Protein AF-M1D1T2-F1 (afdb_monomer)

Radius of gyration: 54.1 Å; Cα contacts (8 Å, |Δi|>4): 14; chains: 1; bounding box: 98×27×140 Å

Organism: Solanum tuberosum (NCBI:txid4113)

Secondary structure (DSSP, 8-state):
--HHHHHHHHHHHHHT-SSHHHHHHHHHHHHHHHHHHHHHHHHHHHHHHHHHHHHHHHHHHHHHHHHHHHHHHHHHHHHHHHHHHHHHHHHHHHHHHHHHHHHHHHHHHHHHHHHHHHHHHHHHHH----S-PPP---

Mean predicted aligned error: 11.64 Å

pLDDT: mean 91.77, std 13.13, range [46.44, 98.69]

Foldseek 3Di:
DDPVVLVVLLVVQQVPAPDPVSNVVSNVVSVVVVVVVVVVVVVVVVVVVVVVVVVVVVVVVVVVVVVVVVVVVVVVVVVVVVVVVVVVVVVVVVVVVVVVVVVVVVVVVVVVVVVVVVVVVVVVVVPPDPDDDDDDDD

Sequence (138 aa):
MERTEWVELFVREMTSASNIDDAKSRASLALEAFEKSICARATEAAARNFQQEHIMLKQQVEDLLQENNILKRAFAVQHERQKEFEDRGNEVNQLKQMVAQYQEQLRTLEVNNYALTMHLKQAQQGNSIPGRFHPDVF

Solvent-accessible surface area (backbone atoms only — not comparable to full-atom values): 7739 Å² total; per-residue (Å²): 132,56,73,66,58,51,50,52,52,50,53,51,53,51,73,68,35,89,45,72,68,52,26,49,53,48,48,52,53,53,49,52,54,48,49,53,52,50,52,51,51,52,51,52,51,51,51,51,51,51,53,52,52,52,51,52,53,50,51,53,52,52,52,52,51,52,52,50,50,53,50,53,52,53,49,51,56,50,52,52,53,49,50,54,51,53,53,51,51,52,51,53,52,52,51,52,52,51,52,54,52,51,53,52,53,50,55,51,50,53,52,52,52,50,52,50,53,52,51,53,52,51,56,61,67,70,56,79,71,91,74,79,90,76,85,88,81,136

Structure (mmCIF, N/CA/C/O backbone):
data_AF-M1D1T2-F1
#
_entry.id   AF-M1D1T2-F1
#
loop_
_atom_site.group_PDB
_atom_site.id
_atom_site.type_symbol
_atom_site.label_ato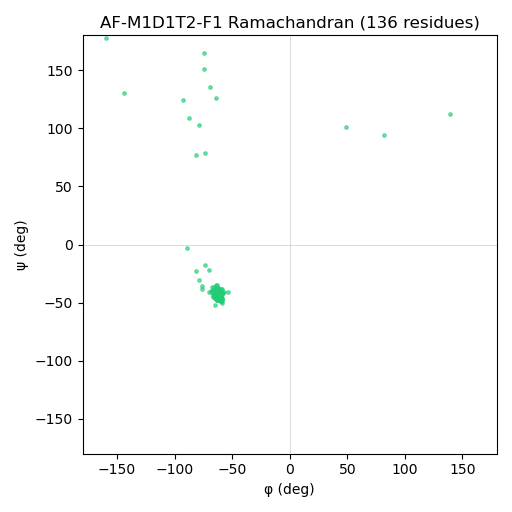m_id
_atom_site.label_alt_id
_atom_site.label_comp_id
_atom_site.label_asym_id
_atom_site.label_entity_id
_atom_site.label_seq_id
_atom_site.pdbx_PDB_ins_code
_atom_site.Cartn_x
_atom_site.Cartn_y
_atom_site.Cartn_z
_atom_site.occupancy
_atom_site.B_iso_or_equiv
_atom_site.auth_seq_id
_atom_site.auth_comp_id
_atom_site.auth_asym_id
_atom_site.auth_atom_id
_atom_site.pdbx_PDB_model_num
ATOM 1 N N . MET A 1 1 ? 20.323 10.607 -40.468 1.00 75.50 1 MET A N 1
ATOM 2 C CA . MET A 1 1 ? 20.224 10.186 -41.869 1.00 75.50 1 MET A CA 1
ATOM 3 C C . MET A 1 1 ? 19.471 8.883 -41.963 1.00 75.50 1 MET A C 1
ATOM 5 O O . MET A 1 1 ? 19.753 7.949 -41.204 1.00 75.50 1 MET A O 1
ATOM 9 N N . GLU A 1 2 ? 18.511 8.850 -42.869 1.00 84.81 2 GLU A N 1
ATOM 10 C CA . GLU A 1 2 ? 17.755 7.650 -43.204 1.00 84.81 2 GLU A CA 1
ATOM 11 C C . GLU A 1 2 ? 18.595 6.686 -44.047 1.00 84.81 2 GLU A C 1
ATOM 13 O O . GLU A 1 2 ? 19.649 7.038 -44.582 1.00 84.81 2 GLU A O 1
ATOM 18 N N . ARG A 1 3 ? 18.145 5.431 -44.149 1.00 87.50 3 ARG A N 1
ATOM 19 C CA . ARG A 1 3 ? 18.845 4.397 -44.933 1.00 87.50 3 ARG A CA 1
ATOM 20 C C . ARG A 1 3 ? 19.100 4.852 -46.375 1.00 87.50 3 ARG A C 1
ATOM 22 O O . ARG A 1 3 ? 20.170 4.586 -46.908 1.00 87.50 3 ARG A O 1
ATOM 29 N N . THR A 1 4 ? 18.128 5.517 -46.989 1.00 90.88 4 THR A N 1
ATOM 30 C CA . THR A 1 4 ? 18.194 6.004 -48.374 1.00 90.88 4 THR A CA 1
ATOM 31 C C . THR A 1 4 ? 19.280 7.061 -48.565 1.00 90.88 4 THR A C 1
ATOM 33 O O . THR A 1 4 ? 20.074 6.948 -49.491 1.00 90.88 4 THR A O 1
ATOM 36 N N . GLU A 1 5 ? 19.401 8.009 -47.637 1.00 91.56 5 GLU A N 1
ATOM 37 C CA . GLU A 1 5 ? 20.419 9.068 -47.681 1.00 91.56 5 GLU A CA 1
ATOM 38 C C . GLU A 1 5 ? 21.843 8.505 -47.556 1.00 91.56 5 GLU A C 1
ATOM 40 O O . GLU A 1 5 ? 22.758 8.951 -48.247 1.00 91.56 5 GLU A O 1
ATOM 45 N N . TRP A 1 6 ? 22.034 7.480 -46.716 1.00 93.62 6 TRP A N 1
ATOM 46 C CA . TRP A 1 6 ? 23.318 6.779 -46.611 1.00 93.62 6 TRP A CA 1
ATOM 47 C C . TRP A 1 6 ? 23.676 6.020 -47.890 1.00 93.62 6 TRP A C 1
ATOM 49 O O . TRP A 1 6 ? 24.838 6.026 -48.289 1.00 93.62 6 TRP A O 1
ATOM 59 N N . VAL A 1 7 ? 22.694 5.391 -48.543 1.00 93.06 7 VAL A N 1
ATOM 60 C CA . VAL A 1 7 ? 22.898 4.696 -49.825 1.00 93.06 7 VAL A CA 1
ATOM 61 C C . VAL A 1 7 ? 23.291 5.691 -50.919 1.00 93.06 7 VAL A C 1
ATOM 63 O O . VAL A 1 7 ? 24.257 5.446 -51.638 1.00 93.06 7 VAL A O 1
ATOM 66 N N . GLU A 1 8 ? 22.605 6.830 -51.015 1.00 94.19 8 GLU A N 1
ATOM 67 C CA . GLU A 1 8 ? 22.923 7.884 -51.986 1.00 94.19 8 GLU A CA 1
ATOM 68 C C . GLU A 1 8 ? 24.312 8.491 -51.753 1.00 94.19 8 GLU A C 1
ATOM 70 O O . GLU A 1 8 ? 25.086 8.645 -52.700 1.00 94.19 8 GLU A O 1
ATOM 75 N N . LEU A 1 9 ? 24.662 8.783 -50.495 1.00 92.56 9 LEU A N 1
ATOM 76 C CA . LEU A 1 9 ? 25.992 9.266 -50.124 1.00 92.56 9 LEU A CA 1
ATOM 77 C C . LEU A 1 9 ? 27.073 8.249 -50.505 1.00 92.56 9 LEU A C 1
ATOM 79 O O . LEU A 1 9 ? 28.082 8.623 -51.099 1.00 92.56 9 LEU A O 1
ATOM 83 N N . PHE A 1 10 ? 26.851 6.970 -50.201 1.00 93.06 10 PHE A N 1
ATOM 84 C CA . PHE A 1 10 ? 27.814 5.911 -50.482 1.00 93.06 10 PHE A CA 1
ATOM 85 C C . PHE A 1 10 ? 28.036 5.730 -51.987 1.00 93.06 10 PHE A C 1
ATOM 87 O O . PHE A 1 10 ? 29.176 5.708 -52.444 1.00 93.06 10 PHE A O 1
ATOM 94 N N . VAL A 1 11 ? 26.958 5.667 -52.777 1.00 94.25 11 VAL A N 1
ATOM 95 C CA . VAL A 1 11 ? 27.045 5.578 -54.244 1.00 94.25 11 VAL A CA 1
ATOM 96 C C . VAL A 1 11 ? 27.784 6.790 -54.810 1.00 94.25 11 VAL A C 1
ATOM 98 O O . VAL A 1 11 ? 28.694 6.622 -55.621 1.00 94.25 11 VAL A O 1
ATOM 101 N N . ARG A 1 12 ? 27.467 8.001 -54.337 1.00 93.94 12 ARG A N 1
ATOM 102 C CA . ARG A 1 12 ? 28.139 9.233 -54.767 1.00 93.94 12 ARG A CA 1
ATOM 103 C C . ARG A 1 12 ? 29.642 9.202 -54.488 1.00 93.94 12 ARG A C 1
ATOM 105 O O . ARG A 1 12 ? 30.417 9.476 -55.399 1.00 93.94 12 ARG A O 1
ATOM 112 N N . GLU A 1 13 ? 30.052 8.838 -53.273 1.00 93.25 13 GLU A N 1
ATOM 113 C CA . GLU A 1 13 ? 31.471 8.746 -52.893 1.00 93.25 13 GLU A CA 1
ATOM 114 C C . GLU A 1 13 ? 32.235 7.685 -53.697 1.00 93.25 13 GLU A C 1
ATOM 116 O O . GLU A 1 13 ? 33.403 7.879 -54.018 1.00 93.25 13 GLU A O 1
ATOM 121 N N . MET A 1 14 ? 31.594 6.569 -54.053 1.00 92.25 14 MET A N 1
ATOM 122 C CA . MET A 1 14 ? 32.248 5.524 -54.849 1.00 92.25 14 MET A CA 1
ATOM 123 C C . MET A 1 14 ? 32.365 5.910 -56.325 1.00 92.25 14 MET A C 1
ATOM 125 O O . MET A 1 14 ? 33.385 5.640 -56.953 1.00 92.25 14 MET A O 1
ATOM 129 N N . THR A 1 15 ? 31.346 6.567 -56.887 1.00 92.38 15 THR A N 1
ATOM 130 C CA . THR A 1 15 ? 31.367 7.021 -58.292 1.00 92.38 15 THR A CA 1
ATOM 131 C C . THR A 1 15 ? 32.341 8.170 -58.555 1.00 92.38 15 THR A C 1
ATOM 133 O O . THR A 1 15 ? 32.759 8.353 -59.694 1.00 92.38 15 THR A O 1
ATOM 136 N N . SER A 1 16 ? 32.718 8.932 -57.524 1.00 93.06 16 SER A N 1
ATOM 137 C CA . SER A 1 16 ? 33.688 10.029 -57.621 1.00 93.06 16 SER A CA 1
ATOM 138 C C . SER A 1 16 ? 35.139 9.594 -57.388 1.00 93.06 16 SER A C 1
ATOM 140 O O . SER A 1 16 ? 36.049 10.418 -57.506 1.00 93.06 16 SER A O 1
ATOM 142 N N . ALA A 1 17 ? 35.371 8.318 -57.063 1.00 95.94 17 ALA A N 1
ATOM 143 C CA . ALA A 1 17 ? 36.700 7.805 -56.779 1.00 95.94 17 ALA A CA 1
ATOM 144 C C . ALA A 1 17 ? 37.575 7.755 -58.041 1.00 95.94 17 ALA A C 1
ATOM 146 O O . ALA A 1 17 ? 37.156 7.286 -59.099 1.00 95.94 17 ALA A O 1
ATOM 147 N N . SER A 1 18 ? 38.825 8.203 -57.919 1.00 93.19 18 SER A N 1
ATOM 148 C CA . SER A 1 18 ? 39.761 8.273 -59.055 1.00 93.19 18 SER A CA 1
ATOM 149 C C . SER A 1 18 ? 40.440 6.934 -59.365 1.00 93.19 18 SER A C 1
ATOM 151 O O . SER A 1 18 ? 40.937 6.720 -60.469 1.00 93.19 18 SER A O 1
ATOM 153 N N . ASN A 1 19 ? 40.499 6.033 -58.382 1.00 94.81 19 ASN A N 1
ATOM 154 C CA . ASN A 1 19 ? 41.015 4.673 -58.507 1.00 94.81 19 ASN A CA 1
ATOM 155 C C . ASN A 1 19 ? 40.473 3.791 -57.366 1.00 94.81 19 ASN A C 1
ATOM 157 O O . ASN A 1 19 ? 39.754 4.251 -56.480 1.00 94.81 19 ASN A O 1
ATOM 161 N N . ILE A 1 20 ? 40.831 2.508 -57.390 1.00 93.88 20 ILE A N 1
ATOM 162 C CA . ILE A 1 20 ? 40.353 1.513 -56.423 1.00 93.88 20 ILE A CA 1
ATOM 163 C C . ILE A 1 20 ? 40.814 1.821 -54.989 1.00 93.88 20 ILE A C 1
ATOM 165 O O . ILE A 1 20 ? 40.069 1.553 -54.047 1.00 93.88 20 ILE A O 1
ATOM 169 N N . ASP A 1 21 ? 42.008 2.377 -54.795 1.00 95.38 21 ASP A N 1
ATOM 170 C CA . ASP A 1 21 ? 42.525 2.663 -53.453 1.00 95.38 21 ASP A CA 1
ATOM 171 C C . ASP A 1 21 ? 41.864 3.909 -52.839 1.00 95.38 21 ASP A C 1
ATOM 173 O O . ASP A 1 21 ? 41.522 3.900 -51.655 1.00 95.38 21 ASP A O 1
ATOM 177 N N . ASP A 1 22 ? 41.565 4.924 -53.655 1.00 94.56 22 ASP A N 1
ATOM 178 C CA . ASP A 1 22 ? 40.720 6.069 -53.282 1.00 94.56 22 ASP A CA 1
ATOM 179 C C . ASP A 1 22 ? 39.296 5.607 -52.920 1.00 94.56 22 ASP A C 1
ATOM 181 O O . ASP A 1 22 ? 38.774 5.960 -51.862 1.00 94.56 22 ASP A O 1
ATOM 185 N N . ALA A 1 23 ? 38.700 4.712 -53.720 1.00 94.88 23 ALA A N 1
ATOM 186 C CA . ALA A 1 23 ? 37.390 4.127 -53.420 1.00 94.88 23 ALA A CA 1
ATOM 187 C C . ALA A 1 23 ? 37.388 3.370 -52.079 1.00 94.88 23 ALA A C 1
ATOM 189 O O . ALA A 1 23 ? 36.473 3.539 -51.276 1.00 94.88 23 ALA A O 1
ATOM 190 N N . LYS A 1 24 ? 38.430 2.580 -51.784 1.00 94.31 24 LYS A N 1
ATOM 191 C CA . LYS A 1 24 ? 38.570 1.888 -50.488 1.00 94.31 24 LYS A CA 1
ATOM 192 C C . LYS A 1 24 ? 38.691 2.867 -49.321 1.00 94.31 24 LYS A C 1
ATOM 194 O O . LYS A 1 24 ? 38.051 2.653 -48.293 1.00 94.31 24 LYS A O 1
ATOM 199 N N . SER A 1 25 ? 39.484 3.932 -49.469 1.00 95.69 25 SER A N 1
ATOM 200 C CA . SER A 1 25 ? 39.639 4.959 -48.432 1.00 95.69 25 SER A CA 1
ATOM 201 C C . SER A 1 25 ? 38.308 5.660 -48.140 1.00 95.69 25 SER A C 1
ATOM 203 O O . SER A 1 25 ? 37.878 5.728 -46.987 1.00 95.69 25 SER A O 1
ATOM 205 N N . ARG A 1 26 ? 37.594 6.079 -49.191 1.00 94.69 26 ARG A N 1
ATOM 206 C CA . ARG A 1 26 ? 36.260 6.688 -49.087 1.00 94.69 26 ARG A CA 1
ATOM 207 C C . ARG A 1 26 ? 35.232 5.741 -48.476 1.00 94.69 26 ARG A C 1
ATOM 209 O O . ARG A 1 26 ? 34.453 6.160 -47.624 1.00 94.69 26 ARG A O 1
ATOM 216 N N . ALA A 1 27 ? 35.249 4.464 -48.860 1.00 94.75 27 ALA A N 1
ATOM 217 C CA . ALA A 1 27 ? 34.339 3.457 -48.323 1.00 94.75 27 ALA A CA 1
ATOM 218 C C . ALA A 1 27 ? 34.584 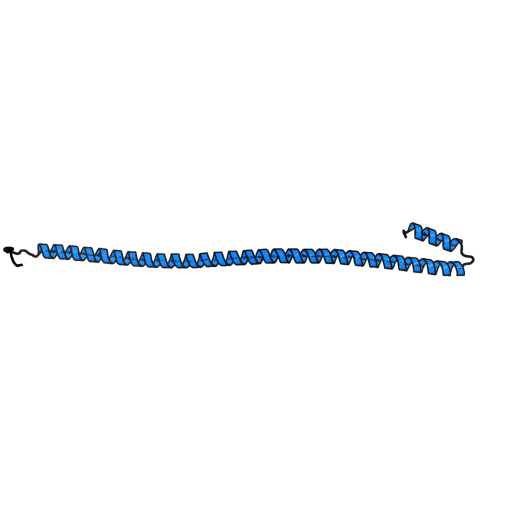3.244 -46.828 1.00 94.75 27 ALA A C 1
ATOM 220 O O . ALA A 1 27 ? 33.630 3.198 -46.056 1.00 94.75 27 ALA A O 1
ATOM 221 N N . SER A 1 28 ? 35.853 3.178 -46.411 1.00 95.25 28 SER A N 1
ATOM 222 C CA . SER A 1 28 ? 36.226 3.069 -44.999 1.00 95.25 28 SER A CA 1
ATOM 223 C C . SER A 1 28 ? 35.690 4.247 -44.184 1.00 95.25 28 SER A C 1
ATOM 225 O O . SER A 1 28 ? 35.075 4.034 -43.144 1.00 95.25 28 SER A O 1
ATOM 227 N N . LEU A 1 29 ? 35.863 5.481 -44.671 1.00 94.62 29 LEU A N 1
ATOM 228 C CA . LEU A 1 29 ? 35.370 6.685 -43.991 1.00 94.62 29 LEU A CA 1
ATOM 229 C C . LEU A 1 29 ? 33.837 6.733 -43.927 1.00 94.62 29 LEU A C 1
ATOM 231 O O . LEU A 1 29 ? 33.267 7.061 -42.885 1.00 94.62 29 LEU A O 1
ATOM 235 N N . ALA A 1 30 ? 33.159 6.387 -45.024 1.00 94.19 30 ALA A N 1
ATOM 236 C CA . ALA A 1 30 ? 31.700 6.360 -45.075 1.00 94.19 30 ALA A CA 1
ATOM 237 C C . ALA A 1 30 ? 31.115 5.298 -44.128 1.00 94.19 30 ALA A C 1
ATOM 239 O O . ALA A 1 30 ? 30.136 5.571 -43.433 1.00 94.19 30 ALA A O 1
ATOM 240 N N . LEU A 1 31 ? 31.731 4.113 -44.057 1.00 94.81 31 LEU A N 1
ATOM 241 C CA . LEU A 1 31 ? 31.323 3.045 -43.143 1.00 94.81 31 LEU A CA 1
ATOM 242 C C . LEU A 1 31 ? 31.592 3.403 -41.678 1.00 94.81 31 LEU A C 1
ATOM 244 O O . LEU A 1 31 ? 30.726 3.164 -40.843 1.00 94.81 31 LEU A O 1
ATOM 248 N N . GLU A 1 32 ? 32.724 4.035 -41.365 1.00 96.12 32 GLU A N 1
ATOM 249 C CA . GLU A 1 32 ? 33.015 4.513 -40.007 1.00 96.12 32 GLU A CA 1
ATOM 250 C C . GLU A 1 32 ? 31.990 5.569 -39.555 1.00 96.12 32 GLU A C 1
ATOM 252 O O . GLU A 1 32 ? 31.475 5.525 -38.435 1.00 96.12 32 GLU A O 1
ATOM 257 N N . ALA A 1 33 ? 31.645 6.515 -40.434 1.00 93.69 33 ALA A N 1
ATOM 258 C CA . ALA A 1 33 ? 30.624 7.519 -40.148 1.00 93.69 33 ALA A CA 1
ATOM 259 C C . ALA A 1 33 ? 29.230 6.888 -39.964 1.00 93.69 33 ALA A C 1
ATOM 261 O O . ALA A 1 33 ? 28.471 7.293 -39.076 1.00 93.69 33 ALA A O 1
ATOM 262 N N . PHE A 1 34 ? 28.905 5.871 -40.765 1.00 94.38 34 PHE A N 1
ATOM 263 C CA . PHE A 1 34 ? 27.663 5.112 -40.647 1.00 94.38 34 PHE A CA 1
ATOM 264 C C . PHE A 1 34 ? 27.589 4.328 -39.331 1.00 94.38 34 PHE A C 1
ATOM 266 O O . PHE A 1 34 ? 26.575 4.404 -38.634 1.00 94.38 34 PHE A O 1
ATOM 273 N N . GLU A 1 35 ? 28.665 3.637 -38.949 1.00 95.81 35 GLU A N 1
ATOM 274 C CA . GLU A 1 35 ? 28.771 2.913 -37.680 1.00 95.81 35 GLU A CA 1
ATOM 275 C C . GLU A 1 35 ? 28.583 3.862 -36.493 1.00 95.81 35 GLU A C 1
ATOM 277 O O . GLU A 1 35 ? 27.726 3.622 -35.641 1.00 95.81 35 GLU A O 1
ATOM 282 N N . LYS A 1 36 ? 29.287 5.003 -36.479 1.00 95.69 36 LYS A N 1
ATOM 283 C CA . LYS A 1 36 ? 29.110 6.038 -35.446 1.00 95.69 36 LYS A CA 1
ATOM 284 C C . LYS A 1 36 ? 27.665 6.529 -35.374 1.00 95.69 36 LYS A C 1
ATOM 286 O O . LYS A 1 36 ? 27.129 6.690 -34.279 1.00 95.69 36 LYS A O 1
ATOM 291 N N . SER A 1 37 ? 27.008 6.724 -36.520 1.00 95.12 37 SER A N 1
ATOM 292 C CA . SER A 1 37 ? 25.596 7.122 -36.575 1.00 95.12 37 SER A CA 1
ATOM 293 C C . SER A 1 37 ? 24.656 6.045 -36.020 1.00 95.12 37 SER A C 1
ATOM 295 O O . SER A 1 37 ? 23.695 6.372 -35.319 1.00 95.12 37 SER A O 1
ATOM 297 N N . ILE A 1 38 ? 24.914 4.762 -36.291 1.00 94.75 38 ILE A N 1
ATOM 298 C CA . ILE A 1 38 ? 24.150 3.652 -35.705 1.00 94.75 38 ILE A CA 1
ATOM 299 C C . ILE A 1 38 ? 24.350 3.609 -34.191 1.00 94.75 38 ILE A C 1
ATOM 301 O O . ILE A 1 38 ? 23.359 3.610 -33.460 1.00 94.75 38 ILE A O 1
ATOM 305 N N . CYS A 1 39 ? 25.598 3.612 -33.726 1.00 96.06 39 CYS A N 1
ATOM 306 C CA . CYS A 1 39 ? 25.936 3.537 -32.307 1.00 96.06 39 CYS A CA 1
ATOM 307 C C . CYS A 1 39 ? 25.341 4.707 -31.518 1.00 96.06 39 CYS A C 1
ATOM 309 O O . CYS A 1 39 ? 24.754 4.489 -30.458 1.00 96.06 39 CYS A O 1
ATOM 311 N N . ALA A 1 40 ? 25.409 5.931 -32.051 1.00 95.44 40 ALA A N 1
ATOM 312 C CA . ALA A 1 40 ? 24.782 7.101 -31.440 1.00 95.44 40 ALA A CA 1
ATOM 313 C C . ALA A 1 40 ? 23.264 6.918 -31.290 1.00 95.44 40 ALA A C 1
ATOM 315 O O . ALA A 1 40 ? 22.736 7.044 -30.187 1.00 95.44 40 ALA A O 1
ATOM 316 N N . ARG A 1 41 ? 22.562 6.520 -32.362 1.00 93.94 41 ARG A N 1
ATOM 317 C CA . ARG A 1 41 ? 21.106 6.290 -32.310 1.00 93.94 41 ARG A CA 1
ATOM 318 C C . ARG A 1 41 ? 20.719 5.170 -31.350 1.00 93.94 41 ARG A C 1
ATOM 320 O O . ARG A 1 41 ? 19.748 5.318 -30.615 1.00 93.94 41 ARG A O 1
ATOM 327 N N . ALA A 1 42 ? 21.457 4.062 -31.355 1.00 95.19 42 ALA A N 1
ATOM 328 C CA . ALA A 1 42 ? 21.214 2.946 -30.447 1.00 95.19 42 ALA A CA 1
ATOM 329 C C . ALA A 1 42 ? 21.399 3.372 -28.983 1.00 95.19 42 ALA A C 1
ATOM 331 O O . ALA A 1 42 ? 20.569 3.047 -28.136 1.00 95.19 42 ALA A O 1
ATOM 332 N N . THR A 1 43 ? 22.439 4.161 -28.703 1.00 96.31 43 THR A N 1
ATOM 333 C CA . THR A 1 43 ? 22.728 4.686 -27.362 1.00 96.31 43 THR A CA 1
ATOM 334 C C . THR A 1 43 ? 21.650 5.664 -26.904 1.00 96.31 43 THR A C 1
ATOM 336 O O . THR A 1 43 ? 21.155 5.555 -25.786 1.00 96.31 43 THR A O 1
ATOM 339 N N . GLU A 1 44 ? 21.226 6.586 -27.770 1.00 96.38 44 GLU A N 1
ATOM 340 C CA . GLU A 1 44 ? 20.128 7.507 -27.471 1.00 96.38 44 GLU A CA 1
ATOM 341 C C . GLU A 1 44 ? 18.802 6.781 -27.236 1.00 96.38 44 GLU A C 1
ATOM 343 O O . GLU A 1 44 ? 18.062 7.143 -26.323 1.00 96.38 44 GLU A O 1
ATOM 348 N N . ALA A 1 45 ? 18.483 5.772 -28.051 1.00 96.06 45 ALA A N 1
ATOM 349 C CA . ALA A 1 45 ? 17.273 4.976 -27.885 1.00 96.06 45 ALA A CA 1
ATOM 350 C C . ALA A 1 45 ? 17.299 4.204 -26.558 1.00 96.06 45 ALA A C 1
ATOM 352 O O . ALA A 1 45 ? 16.321 4.236 -25.813 1.00 96.06 45 ALA A O 1
ATOM 353 N N . ALA A 1 46 ? 18.431 3.579 -26.221 1.00 96.44 46 ALA A N 1
ATOM 354 C CA . ALA A 1 46 ? 18.615 2.899 -24.942 1.00 96.44 46 ALA A CA 1
ATOM 355 C C . ALA A 1 46 ? 18.485 3.869 -23.757 1.00 96.44 46 ALA A C 1
ATOM 357 O O . ALA A 1 46 ? 17.775 3.573 -22.798 1.00 96.44 46 ALA A O 1
ATOM 358 N N . ALA A 1 47 ? 19.100 5.053 -23.843 1.00 96.94 47 ALA A N 1
ATOM 359 C CA . ALA A 1 47 ? 19.002 6.079 -22.810 1.00 96.94 47 ALA A CA 1
ATOM 360 C C . ALA A 1 47 ? 17.560 6.580 -22.630 1.00 96.94 47 ALA A C 1
ATOM 362 O O . ALA A 1 47 ? 17.101 6.716 -21.498 1.00 96.94 47 ALA A O 1
ATOM 363 N N . ARG A 1 48 ? 16.823 6.814 -23.724 1.00 97.31 48 ARG A N 1
ATOM 364 C CA . ARG A 1 48 ? 15.408 7.217 -23.673 1.00 97.31 48 ARG A CA 1
ATOM 365 C C . ARG A 1 48 ? 14.533 6.143 -23.033 1.00 97.31 48 ARG A C 1
ATOM 367 O O . ARG A 1 48 ? 13.765 6.467 -22.132 1.00 97.31 48 ARG A O 1
ATOM 374 N N . ASN A 1 49 ? 14.688 4.887 -23.449 1.00 97.19 49 ASN A N 1
ATOM 375 C CA . ASN A 1 49 ? 13.937 3.766 -22.881 1.00 97.19 49 ASN A CA 1
ATOM 376 C C . ASN A 1 49 ? 14.211 3.622 -21.380 1.00 97.19 49 ASN A C 1
ATOM 378 O O . ASN A 1 49 ? 13.273 3.533 -20.595 1.00 97.19 49 ASN A O 1
ATOM 382 N N . PHE A 1 50 ? 15.482 3.687 -20.977 1.00 97.19 50 PHE A N 1
ATOM 383 C CA . PHE A 1 50 ? 15.869 3.620 -19.570 1.00 97.19 50 PHE A CA 1
ATOM 384 C C . PHE A 1 50 ? 15.276 4.771 -18.747 1.00 97.19 50 PHE A C 1
ATOM 386 O O . PHE A 1 50 ? 14.757 4.553 -17.656 1.00 97.19 50 PHE A O 1
ATOM 393 N N . GLN A 1 51 ? 15.317 6.004 -19.265 1.00 97.88 51 GLN A N 1
ATOM 394 C CA . GLN A 1 51 ? 14.717 7.158 -18.588 1.00 97.88 51 GLN A CA 1
ATOM 395 C C . GLN A 1 51 ? 13.201 7.004 -18.437 1.00 97.88 51 GLN A C 1
ATOM 397 O O . GLN A 1 51 ? 12.664 7.289 -17.367 1.00 97.88 51 GLN A O 1
ATOM 402 N N . GLN A 1 52 ? 12.517 6.525 -19.476 1.00 97.94 52 GLN A N 1
ATOM 403 C CA . GLN A 1 52 ? 11.080 6.273 -19.429 1.00 97.94 52 GLN A CA 1
ATOM 404 C C . GLN A 1 52 ? 10.730 5.192 -18.399 1.00 97.94 52 GLN A C 1
ATOM 406 O O . GLN A 1 52 ? 9.854 5.414 -17.565 1.00 97.94 52 GLN A O 1
ATOM 411 N N . GLU A 1 53 ? 11.435 4.059 -18.409 1.00 97.38 53 GLU A N 1
ATOM 412 C CA . GLU A 1 53 ? 11.236 2.975 -17.442 1.00 97.38 53 GLU A CA 1
ATOM 413 C C . GLU A 1 53 ? 11.496 3.450 -16.007 1.00 97.38 53 GLU A C 1
ATOM 415 O O . GLU A 1 53 ? 10.697 3.200 -15.110 1.00 97.38 53 GLU A O 1
ATOM 420 N N . HIS A 1 54 ? 12.564 4.217 -15.792 1.00 97.75 54 HIS A N 1
ATOM 421 C CA . HIS A 1 54 ? 12.888 4.785 -14.489 1.00 97.75 54 HIS A CA 1
ATOM 422 C C . HIS A 1 54 ? 11.804 5.748 -13.973 1.00 97.75 54 HIS A C 1
ATOM 424 O O . HIS A 1 54 ? 11.479 5.714 -12.786 1.00 97.75 54 HIS A O 1
ATOM 430 N N . ILE A 1 55 ? 11.217 6.585 -14.838 1.00 98.19 55 ILE A N 1
ATOM 431 C CA . ILE A 1 55 ? 10.088 7.454 -14.465 1.00 98.19 55 ILE A CA 1
ATOM 432 C C . ILE A 1 55 ? 8.860 6.611 -14.103 1.00 98.19 55 ILE A C 1
ATOM 434 O O . ILE A 1 55 ? 8.235 6.861 -13.074 1.00 98.19 55 ILE A O 1
ATOM 438 N N . MET A 1 56 ? 8.539 5.592 -14.904 1.00 97.94 56 MET A N 1
ATOM 439 C CA . MET A 1 56 ? 7.404 4.704 -14.634 1.00 97.94 56 MET A CA 1
ATOM 440 C C . MET A 1 56 ? 7.568 3.949 -13.310 1.00 97.94 56 MET A C 1
ATOM 442 O O . MET A 1 56 ? 6.638 3.911 -12.508 1.00 97.94 56 MET A O 1
ATOM 446 N N . LEU A 1 57 ? 8.758 3.402 -13.046 1.00 98.38 57 LEU A N 1
ATOM 447 C CA . LEU A 1 57 ? 9.064 2.710 -11.794 1.00 98.38 57 LEU A CA 1
ATOM 448 C C . LEU A 1 57 ? 8.987 3.651 -10.590 1.00 98.38 57 LEU A C 1
ATOM 450 O O . LEU A 1 57 ? 8.456 3.267 -9.551 1.00 98.38 57 LEU A O 1
ATOM 454 N N . LYS A 1 58 ? 9.476 4.891 -10.720 1.00 98.38 58 LYS A N 1
ATOM 455 C CA . LYS A 1 58 ? 9.341 5.902 -9.662 1.00 98.38 58 LYS A CA 1
ATOM 456 C C . LYS A 1 58 ? 7.882 6.198 -9.340 1.00 98.38 58 LYS A C 1
ATOM 458 O O . LYS A 1 58 ? 7.524 6.159 -8.167 1.00 98.38 58 LYS A O 1
ATOM 463 N N . GLN A 1 59 ? 7.053 6.414 -10.361 1.00 98.31 59 GLN A N 1
ATOM 464 C CA . GLN A 1 59 ? 5.623 6.645 -10.161 1.00 98.31 59 GLN A CA 1
ATOM 465 C C . GLN A 1 59 ? 4.962 5.455 -9.457 1.00 98.31 59 GLN A C 1
ATOM 467 O O . GLN A 1 59 ? 4.252 5.636 -8.475 1.00 98.31 59 GLN A O 1
ATOM 472 N N . GLN A 1 60 ? 5.266 4.228 -9.888 1.00 98.31 60 GLN A N 1
ATOM 473 C CA . GLN A 1 60 ? 4.716 3.024 -9.268 1.00 98.31 60 GLN A CA 1
ATOM 474 C C . GLN A 1 60 ? 5.122 2.888 -7.791 1.00 98.31 60 GLN A C 1
ATOM 476 O O . GLN A 1 60 ? 4.318 2.464 -6.962 1.00 98.31 60 GLN A O 1
ATOM 481 N N . VAL A 1 61 ? 6.361 3.247 -7.439 1.00 98.38 61 VAL A N 1
ATOM 482 C CA . VAL A 1 61 ? 6.818 3.255 -6.040 1.00 98.38 61 VAL A CA 1
ATOM 483 C C . VAL A 1 61 ? 6.067 4.304 -5.219 1.00 98.38 61 VAL A C 1
ATOM 485 O O . VAL A 1 61 ? 5.668 4.013 -4.092 1.00 98.38 61 VAL A O 1
ATOM 488 N N . GLU A 1 62 ? 5.858 5.502 -5.760 1.00 98.44 62 GLU A N 1
ATOM 489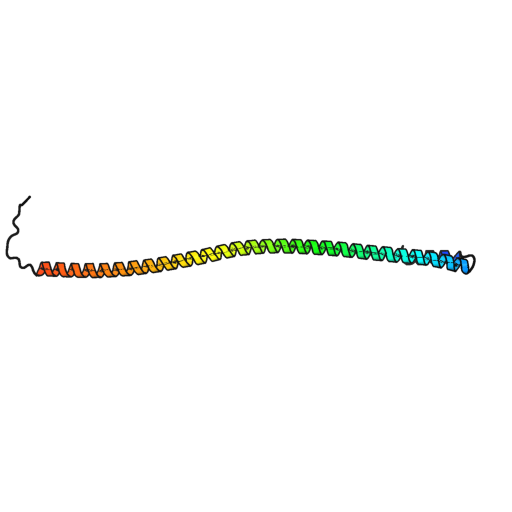 C CA . GLU A 1 62 ? 5.099 6.563 -5.087 1.00 98.44 62 GLU A CA 1
ATOM 490 C C . GLU A 1 62 ? 3.639 6.153 -4.847 1.00 98.44 62 GLU A C 1
ATOM 492 O O . GLU A 1 62 ? 3.144 6.292 -3.723 1.00 98.44 62 GLU A O 1
ATOM 497 N N . ASP A 1 63 ? 2.992 5.551 -5.845 1.00 98.38 63 ASP A N 1
ATOM 498 C CA . ASP A 1 63 ? 1.621 5.043 -5.739 1.00 98.38 63 ASP A CA 1
ATOM 499 C C . ASP A 1 63 ? 1.519 3.955 -4.654 1.00 98.38 63 ASP A C 1
ATOM 501 O O . ASP A 1 63 ? 0.667 4.025 -3.762 1.00 98.38 63 ASP A O 1
ATOM 505 N N . LEU A 1 64 ? 2.453 2.994 -4.644 1.00 98.62 64 LEU A N 1
ATOM 506 C CA . LEU A 1 64 ? 2.513 1.943 -3.621 1.00 98.62 64 LEU A CA 1
ATOM 507 C C . LEU A 1 64 ? 2.746 2.506 -2.212 1.00 98.62 64 LEU A C 1
ATOM 509 O O . LEU A 1 64 ? 2.184 2.001 -1.237 1.00 98.62 64 LEU A O 1
ATOM 513 N N . LEU A 1 65 ? 3.562 3.554 -2.070 1.00 98.50 65 LEU A N 1
ATOM 514 C CA . LEU A 1 65 ? 3.767 4.223 -0.783 1.00 98.50 65 LEU A CA 1
ATOM 515 C C . LEU A 1 65 ? 2.495 4.932 -0.309 1.00 98.50 65 LEU A C 1
ATOM 517 O O . LEU A 1 65 ? 2.175 4.888 0.885 1.00 98.50 65 LEU A O 1
ATOM 521 N N . GLN A 1 66 ? 1.752 5.563 -1.218 1.00 98.44 66 GLN A N 1
ATOM 522 C CA . GLN A 1 66 ? 0.470 6.181 -0.899 1.00 98.44 66 GLN A CA 1
ATOM 523 C C . GLN A 1 66 ? -0.549 5.131 -0.438 1.00 98.44 66 GLN A C 1
ATOM 525 O O . GLN A 1 66 ? -1.162 5.300 0.621 1.00 98.44 66 GLN A O 1
ATOM 530 N N . GLU A 1 67 ? -0.685 4.023 -1.167 1.00 98.31 67 GLU A N 1
ATOM 531 C CA . GLU A 1 67 ? -1.556 2.908 -0.783 1.00 98.31 67 GLU A CA 1
ATOM 532 C C . GLU A 1 67 ? -1.158 2.320 0.575 1.00 98.31 67 GLU A C 1
ATOM 534 O O . GLU A 1 67 ? -2.006 2.128 1.449 1.00 98.31 67 GLU A O 1
ATOM 539 N N . ASN A 1 68 ? 0.141 2.112 0.814 1.00 98.56 68 ASN A N 1
ATOM 540 C CA . ASN A 1 68 ? 0.638 1.603 2.090 1.00 98.56 68 ASN A CA 1
ATOM 541 C C . ASN A 1 68 ? 0.274 2.526 3.263 1.00 98.56 68 ASN A C 1
ATOM 543 O O . ASN A 1 68 ? -0.085 2.053 4.343 1.00 98.56 68 ASN A O 1
ATOM 547 N N . ASN A 1 69 ? 0.321 3.843 3.057 1.00 98.38 69 ASN A N 1
ATOM 548 C CA . ASN A 1 69 ? -0.086 4.816 4.067 1.00 98.38 69 ASN A CA 1
ATOM 549 C C . ASN A 1 69 ? -1.595 4.779 4.342 1.00 98.38 69 ASN A C 1
ATOM 551 O O . ASN A 1 69 ? -2.001 4.871 5.503 1.00 98.38 69 ASN A O 1
ATOM 555 N N . ILE A 1 70 ? -2.425 4.612 3.308 1.00 98.50 70 ILE A N 1
ATOM 556 C CA . ILE A 1 70 ? -3.876 4.433 3.469 1.00 98.50 70 ILE A CA 1
ATOM 557 C C . ILE A 1 70 ? -4.155 3.162 4.278 1.00 98.50 70 ILE A C 1
ATOM 559 O O . ILE A 1 70 ? -4.904 3.210 5.254 1.00 98.50 70 ILE A O 1
ATOM 563 N N . LEU A 1 71 ? -3.496 2.052 3.936 1.00 98.56 71 LEU A N 1
ATOM 564 C CA . LEU A 1 71 ? -3.640 0.780 4.644 1.00 98.56 71 LEU A CA 1
ATOM 565 C C . LEU A 1 71 ? -3.202 0.878 6.109 1.00 98.56 71 LEU A C 1
ATOM 567 O O . LEU A 1 71 ? -3.919 0.404 6.986 1.00 98.56 71 LEU A O 1
ATOM 571 N N . LYS A 1 72 ? -2.080 1.544 6.406 1.00 98.69 72 LYS A N 1
ATOM 572 C CA . LYS A 1 72 ? -1.628 1.780 7.790 1.00 98.69 72 LYS A CA 1
ATOM 573 C C . LYS A 1 72 ? -2.648 2.571 8.606 1.00 98.69 72 LYS A C 1
ATOM 575 O O . LYS A 1 72 ? -2.915 2.217 9.752 1.00 98.69 72 LYS A O 1
ATOM 580 N N . ARG A 1 73 ? -3.244 3.617 8.021 1.00 98.50 73 ARG A N 1
ATOM 581 C CA . ARG A 1 73 ? -4.303 4.400 8.679 1.00 98.50 73 ARG A CA 1
ATOM 582 C C . ARG A 1 73 ? -5.552 3.558 8.920 1.00 98.50 73 ARG A C 1
ATOM 584 O O . ARG A 1 73 ? -6.086 3.575 10.024 1.00 98.50 73 ARG A O 1
ATOM 591 N N . ALA A 1 74 ? -5.991 2.800 7.916 1.00 98.38 74 ALA A N 1
ATOM 592 C CA . ALA A 1 74 ? -7.142 1.912 8.042 1.00 98.38 74 ALA A CA 1
ATOM 593 C C . ALA A 1 74 ? -6.918 0.846 9.125 1.00 98.38 74 ALA A C 1
ATOM 595 O O . ALA A 1 74 ? -7.801 0.611 9.947 1.00 98.38 74 ALA A O 1
ATOM 596 N N . PHE A 1 75 ? -5.721 0.255 9.171 1.00 98.56 75 PHE A N 1
ATOM 597 C CA . PHE A 1 75 ? -5.339 -0.713 10.193 1.00 98.56 75 PHE A CA 1
ATOM 598 C C . PHE A 1 75 ? -5.371 -0.108 11.600 1.00 98.56 75 PHE A C 1
ATOM 600 O O . PHE A 1 75 ? -5.946 -0.714 12.497 1.00 98.56 75 PHE A O 1
ATOM 607 N N . ALA A 1 76 ? -4.818 1.094 11.793 1.00 98.44 76 ALA A N 1
ATOM 608 C CA . ALA A 1 76 ? -4.846 1.771 13.090 1.00 98.44 76 ALA A CA 1
ATOM 609 C C . ALA A 1 76 ? -6.285 2.018 13.578 1.00 98.44 76 ALA A C 1
ATOM 611 O O . ALA A 1 76 ? -6.621 1.652 14.702 1.00 98.44 76 ALA A O 1
ATOM 612 N N . VAL A 1 77 ? -7.158 2.539 12.707 1.00 98.44 77 VAL A N 1
ATOM 613 C CA . VAL A 1 77 ? -8.580 2.761 13.029 1.00 98.44 77 VAL A CA 1
ATOM 614 C C . VAL A 1 77 ? -9.286 1.445 13.358 1.00 98.44 77 VAL A C 1
ATOM 616 O O . VAL A 1 77 ? -10.082 1.378 14.294 1.00 98.44 77 VAL A O 1
ATOM 619 N N . GLN A 1 78 ? -9.010 0.385 12.599 1.00 98.31 78 GLN A N 1
ATOM 620 C CA . GLN A 1 78 ? -9.618 -0.919 12.843 1.00 98.31 78 GLN A CA 1
ATOM 621 C C . GLN A 1 78 ? -9.145 -1.529 14.166 1.00 98.31 78 GLN A C 1
ATOM 623 O O . GLN A 1 78 ? -9.950 -2.098 14.899 1.00 98.31 78 GLN A O 1
ATOM 628 N N . HIS A 1 79 ? -7.863 -1.377 14.487 1.00 98.50 79 HIS A N 1
ATOM 629 C CA . HIS A 1 79 ? -7.287 -1.839 15.741 1.00 98.50 79 HIS A CA 1
ATOM 630 C C . HIS A 1 79 ? -7.885 -1.097 16.947 1.00 98.50 79 HIS A C 1
ATOM 632 O O . HIS A 1 79 ? -8.253 -1.728 17.934 1.00 98.50 79 HIS A O 1
ATOM 638 N N . GLU A 1 80 ? -8.048 0.227 16.866 1.00 98.31 80 GLU A N 1
ATOM 639 C CA . GLU A 1 80 ? -8.725 1.010 17.911 1.00 98.31 80 GLU A CA 1
ATOM 640 C C . GLU A 1 80 ? -10.171 0.548 18.122 1.00 98.31 80 GLU A C 1
ATOM 642 O O . GLU A 1 80 ? -10.573 0.280 19.253 1.00 98.31 80 GLU A O 1
ATOM 647 N N . ARG A 1 81 ? -10.933 0.350 17.038 1.00 98.19 81 ARG A N 1
ATOM 648 C CA . ARG A 1 81 ? -12.311 -0.165 17.116 1.00 98.19 81 ARG A CA 1
ATOM 649 C C . ARG A 1 81 ? -12.389 -1.555 17.734 1.00 98.19 81 ARG A C 1
ATOM 651 O O . ARG A 1 81 ? -13.322 -1.837 18.482 1.00 98.19 81 ARG A O 1
ATOM 658 N N . GLN A 1 82 ? -11.440 -2.428 17.407 1.00 98.25 82 GLN A N 1
ATOM 659 C CA . GLN A 1 82 ? -11.376 -3.760 17.995 1.00 98.25 82 GLN A CA 1
ATOM 660 C C . GLN A 1 82 ? -11.127 -3.673 19.503 1.00 98.25 82 GLN A C 1
ATOM 662 O O . GLN A 1 82 ? -11.845 -4.309 20.271 1.00 98.25 82 GLN A O 1
ATOM 667 N N . LYS A 1 83 ? -10.179 -2.833 19.924 1.00 98.25 83 LYS A N 1
ATOM 668 C CA . LYS A 1 83 ? -9.900 -2.605 21.340 1.00 98.25 83 LYS A CA 1
ATOM 669 C C . LYS A 1 83 ? -11.125 -2.065 22.082 1.00 98.25 83 LYS A C 1
ATOM 671 O O . LYS A 1 83 ? -11.484 -2.596 23.125 1.00 98.25 83 LYS A O 1
ATOM 676 N N . GLU A 1 84 ? -11.818 -1.071 21.522 1.00 98.12 84 GLU A N 1
ATOM 677 C CA . GLU A 1 84 ? -13.063 -0.559 22.111 1.00 98.12 84 GLU A CA 1
ATOM 678 C C . GLU A 1 84 ? -14.136 -1.646 22.249 1.00 98.12 84 GLU A C 1
ATOM 680 O O . GLU A 1 84 ? -14.887 -1.664 23.224 1.00 98.12 84 GLU A O 1
ATOM 685 N N . PHE A 1 85 ? -14.239 -2.549 21.272 1.00 98.12 85 PHE A N 1
ATOM 686 C CA . PHE A 1 85 ? -15.191 -3.653 21.325 1.00 98.12 85 PHE A CA 1
ATOM 687 C C . PHE A 1 85 ? -14.837 -4.660 22.426 1.00 98.12 85 PHE A C 1
ATOM 689 O O . PHE A 1 85 ? -15.725 -5.108 23.154 1.00 98.12 85 PHE A O 1
ATOM 696 N N . GLU A 1 86 ? -13.554 -4.985 22.578 1.00 98.19 86 GLU A N 1
ATOM 697 C CA . GLU A 1 86 ? -13.049 -5.841 23.656 1.00 98.19 86 GLU A CA 1
ATOM 698 C C . GLU A 1 86 ? -13.302 -5.209 25.035 1.00 98.19 86 GLU A C 1
ATOM 700 O O . GLU A 1 86 ? -13.843 -5.871 25.925 1.00 98.19 86 GLU A O 1
ATOM 705 N N . ASP A 1 87 ? -13.021 -3.912 25.190 1.00 98.31 87 ASP A N 1
ATOM 706 C CA . ASP A 1 87 ? -13.258 -3.160 26.427 1.00 98.31 87 ASP A CA 1
ATOM 707 C C . ASP A 1 87 ? -14.752 -3.135 26.799 1.00 98.31 87 ASP A C 1
ATOM 709 O O . ASP A 1 87 ? -15.121 -3.462 27.931 1.00 98.31 87 ASP A O 1
ATOM 713 N N . ARG A 1 88 ? -15.640 -2.855 25.833 1.00 98.06 88 ARG A N 1
ATOM 714 C CA . ARG A 1 88 ? -17.101 -2.932 26.042 1.00 98.06 88 ARG A CA 1
ATOM 715 C C . ARG A 1 88 ? -17.557 -4.348 26.385 1.00 98.06 88 ARG A C 1
ATOM 717 O O . ARG A 1 88 ? -18.455 -4.525 27.205 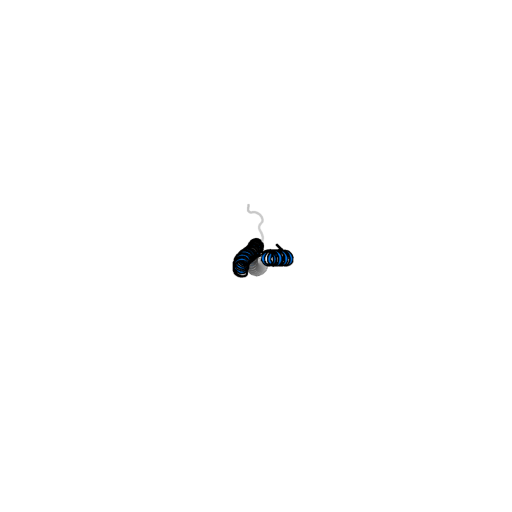1.00 98.06 88 ARG A O 1
ATOM 724 N N . GLY A 1 89 ? -16.953 -5.366 25.774 1.00 98.19 89 GLY A N 1
ATOM 725 C CA . GLY A 1 89 ? -17.221 -6.766 26.099 1.00 98.19 89 GLY A CA 1
ATOM 726 C C . GLY A 1 89 ? -16.907 -7.084 27.563 1.00 98.19 89 GLY A C 1
ATOM 727 O O . GLY A 1 89 ? -17.708 -7.727 28.248 1.00 98.19 89 GLY A O 1
ATOM 728 N N . ASN A 1 90 ? -15.780 -6.576 28.066 1.00 98.25 90 ASN A N 1
ATOM 729 C CA . ASN A 1 90 ? -15.391 -6.711 29.467 1.00 98.25 90 ASN A CA 1
ATOM 730 C C . ASN A 1 90 ? -16.372 -5.995 30.406 1.00 98.25 90 ASN A C 1
ATOM 732 O O . ASN A 1 90 ? -16.811 -6.593 31.389 1.00 98.25 90 ASN A O 1
ATOM 736 N N . GLU A 1 91 ? -16.776 -4.766 30.082 1.00 98.25 91 GLU A N 1
ATOM 737 C CA . GLU A 1 91 ? -17.757 -4.002 30.864 1.00 98.25 91 GLU A CA 1
ATOM 738 C C . GLU A 1 91 ? -19.114 -4.720 30.938 1.00 98.25 91 GLU A C 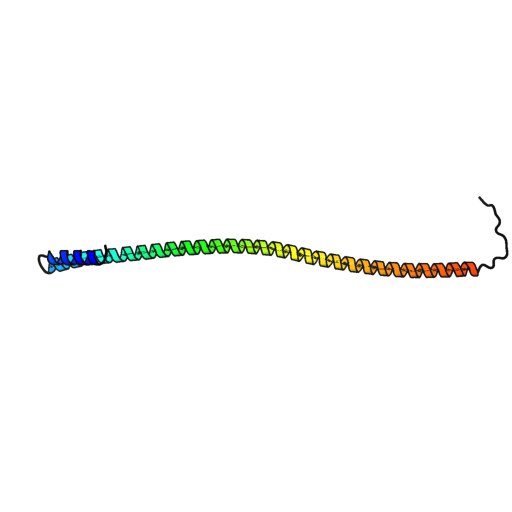1
ATOM 740 O O . GLU A 1 91 ? -19.678 -4.895 32.020 1.00 98.25 91 GLU A O 1
ATOM 745 N N . VAL A 1 92 ? -19.611 -5.238 29.811 1.00 98.50 92 VAL A N 1
ATOM 746 C CA . VAL A 1 92 ? -20.856 -6.023 29.772 1.00 98.50 92 VAL A CA 1
ATOM 747 C C . VAL A 1 92 ? -20.760 -7.259 30.668 1.00 98.50 92 VAL A C 1
ATOM 749 O O . VAL A 1 92 ? -21.719 -7.591 31.369 1.00 98.50 92 VAL A O 1
ATOM 752 N N . ASN A 1 93 ? -19.620 -7.951 30.671 1.00 98.31 93 ASN A N 1
ATOM 753 C CA . ASN A 1 93 ? -19.419 -9.112 31.536 1.00 98.31 93 ASN A CA 1
ATOM 754 C C . ASN A 1 93 ? -19.397 -8.728 33.023 1.00 98.31 93 ASN A C 1
ATOM 756 O O . ASN A 1 93 ? -20.003 -9.430 33.834 1.00 98.31 93 ASN A O 1
ATOM 760 N N . GLN A 1 94 ? -18.770 -7.605 33.381 1.00 98.38 94 GLN A N 1
ATOM 761 C CA . GLN A 1 94 ? -18.775 -7.087 34.753 1.00 98.38 94 GLN A CA 1
ATOM 762 C C . GLN A 1 94 ? -20.191 -6.709 35.208 1.00 98.38 94 GLN A C 1
ATOM 764 O O . GLN A 1 94 ? -20.623 -7.112 36.289 1.00 98.38 94 GLN A O 1
ATOM 769 N N . LEU A 1 95 ? -20.957 -6.016 34.361 1.00 98.44 95 LEU A N 1
ATOM 770 C CA . LEU A 1 95 ? -22.347 -5.659 34.654 1.00 98.44 95 LEU A CA 1
ATOM 771 C C . LEU A 1 95 ? -23.224 -6.900 34.847 1.00 98.44 95 LEU A C 1
ATOM 773 O O . LEU A 1 95 ? -24.009 -6.951 35.790 1.00 98.44 95 LEU A O 1
ATOM 777 N N . LYS A 1 96 ? -23.061 -7.939 34.016 1.00 98.38 96 LYS A N 1
ATOM 778 C CA . LYS A 1 96 ? -23.773 -9.217 34.196 1.00 98.38 96 LYS A CA 1
ATOM 779 C C . LYS A 1 96 ? -23.482 -9.856 35.554 1.00 98.38 96 LYS A C 1
ATOM 781 O O . LYS A 1 96 ? -24.409 -10.340 36.200 1.00 98.38 96 LYS A O 1
ATOM 786 N N . GLN A 1 97 ? -22.222 -9.849 35.996 1.00 98.44 97 GLN A N 1
ATOM 787 C CA . GLN A 1 97 ? -21.847 -10.377 37.311 1.00 98.44 97 GLN A CA 1
ATOM 788 C C . GLN A 1 97 ? -22.489 -9.569 38.444 1.00 98.44 97 GLN A C 1
ATOM 790 O O . GLN A 1 97 ? -23.052 -10.154 39.367 1.00 98.44 97 GLN A O 1
ATOM 795 N N . MET A 1 98 ? -22.472 -8.239 38.349 1.00 98.31 98 MET A N 1
ATOM 796 C CA . MET A 1 98 ? -23.090 -7.358 39.341 1.00 98.31 98 MET A CA 1
ATOM 797 C C . MET A 1 98 ? -24.612 -7.546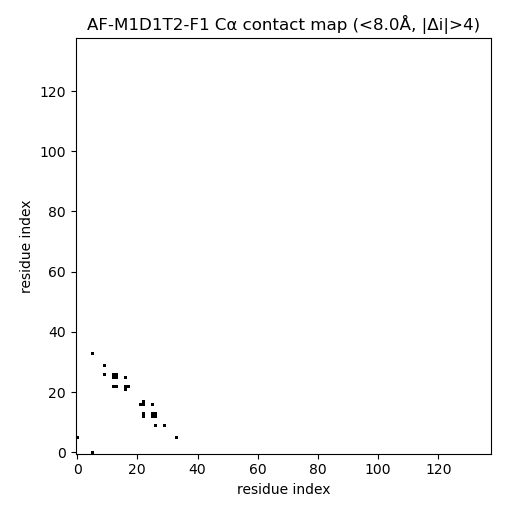 39.413 1.00 98.31 98 MET A C 1
ATOM 799 O O . MET A 1 98 ? -25.177 -7.643 40.501 1.00 98.31 98 MET A O 1
ATOM 803 N N . VAL A 1 99 ? -25.283 -7.675 38.264 1.00 98.44 99 VAL A N 1
ATOM 804 C CA . VAL A 1 99 ? -26.721 -7.979 38.205 1.00 98.44 99 VAL A CA 1
ATOM 805 C C . VAL A 1 99 ? -27.025 -9.312 38.888 1.00 98.44 99 VAL A C 1
ATOM 807 O O . VAL A 1 99 ? -27.955 -9.378 39.689 1.00 98.44 99 VAL A O 1
ATOM 810 N N . ALA A 1 100 ? -26.230 -10.356 38.634 1.00 98.38 100 ALA A N 1
ATOM 811 C CA . ALA A 1 100 ? -26.403 -11.651 39.293 1.00 98.38 100 ALA A CA 1
ATOM 812 C C . ALA A 1 100 ? -26.223 -11.553 40.821 1.00 98.38 100 ALA A C 1
ATOM 814 O O . ALA A 1 100 ? -27.001 -12.135 41.575 1.00 98.38 100 ALA A O 1
ATOM 815 N N . GLN A 1 101 ? -25.244 -10.770 41.288 1.00 98.50 101 GLN A N 1
ATOM 816 C CA . GLN A 1 101 ? -25.038 -10.520 42.718 1.00 98.50 101 GLN A CA 1
ATOM 817 C C . GLN A 1 101 ? -26.237 -9.807 43.357 1.00 98.50 101 GLN A C 1
ATOM 819 O O . GLN A 1 101 ? -26.711 -10.237 44.409 1.00 98.50 101 GLN A O 1
ATOM 824 N N . TYR A 1 102 ? -26.767 -8.759 42.720 1.00 98.31 102 TYR A N 1
ATOM 825 C CA . TYR A 1 102 ? -27.943 -8.052 43.234 1.00 98.31 102 TYR A CA 1
ATOM 826 C C . TYR A 1 102 ? -29.202 -8.920 43.234 1.00 98.31 102 TYR A C 1
ATOM 828 O O . TYR A 1 102 ? -29.987 -8.847 44.176 1.00 98.31 102 TYR A O 1
ATOM 836 N N . GLN A 1 103 ? -29.383 -9.779 42.228 1.00 98.38 103 GLN A N 1
ATOM 837 C CA . GLN A 1 103 ? -30.484 -10.747 42.207 1.00 98.38 103 GLN A CA 1
ATOM 838 C C . GLN A 1 103 ? -30.419 -11.717 43.397 1.00 98.38 103 GLN A C 1
ATOM 840 O O . GLN A 1 103 ? -31.450 -12.010 44.002 1.00 98.38 103 GLN A O 1
ATOM 845 N N . GLU A 1 104 ? -29.224 -12.183 43.772 1.00 98.19 104 GLU A N 1
ATOM 846 C CA . GLU A 1 104 ? -29.052 -13.070 44.929 1.00 98.19 104 GLU A CA 1
ATOM 847 C C . GLU A 1 104 ? -29.301 -12.348 46.262 1.00 98.19 104 GLU A C 1
ATOM 849 O O . GLU A 1 104 ? -29.962 -12.880 47.160 1.00 98.19 104 GLU A O 1
ATOM 854 N N . GLN A 1 105 ? -28.827 -11.104 46.387 1.00 98.06 105 GLN A N 1
ATOM 855 C CA . GLN A 1 105 ? -29.099 -10.268 47.559 1.00 98.06 105 GLN A CA 1
ATOM 856 C C . GLN A 1 105 ? -30.598 -10.007 47.730 1.00 98.06 105 GLN A C 1
ATOM 858 O O . GLN A 1 105 ? -31.114 -10.117 48.843 1.00 98.06 105 GLN A O 1
ATOM 863 N N . LEU A 1 106 ? -31.303 -9.712 46.633 1.00 98.06 106 LEU A N 1
ATOM 864 C CA . LEU A 1 106 ? -32.747 -9.497 46.646 1.00 98.06 106 LEU A CA 1
ATOM 865 C C . LEU A 1 106 ? -33.481 -10.754 47.128 1.00 98.06 106 LEU A C 1
ATOM 867 O O . LEU A 1 106 ? -34.268 -10.670 48.066 1.00 98.06 106 LEU A O 1
ATOM 871 N N . ARG A 1 107 ? -33.137 -11.929 46.581 1.00 98.19 107 ARG A N 1
ATOM 872 C CA . ARG A 1 107 ? -33.708 -13.216 47.009 1.00 98.19 107 ARG A CA 1
ATOM 873 C C . ARG A 1 1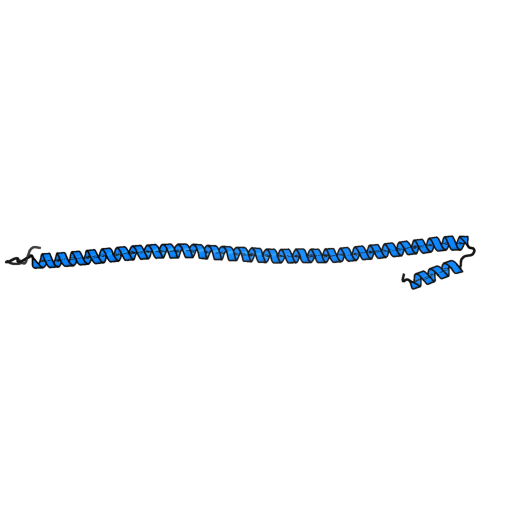07 ? -33.479 -13.475 48.501 1.00 98.19 107 ARG A C 1
ATOM 875 O O . ARG A 1 107 ? -34.382 -13.918 49.207 1.00 98.19 107 ARG A O 1
ATOM 882 N N . THR A 1 108 ? -32.282 -13.171 49.001 1.00 98.00 108 THR A N 1
ATOM 883 C CA . THR A 1 108 ? -31.949 -13.321 50.427 1.00 98.00 108 THR A CA 1
ATOM 884 C C . THR A 1 108 ? -32.802 -12.397 51.301 1.00 98.00 108 THR A C 1
ATOM 886 O O . THR A 1 108 ? -33.339 -12.823 52.324 1.00 98.00 108 THR A O 1
ATOM 889 N N . LEU A 1 109 ? -32.962 -11.134 50.897 1.00 98.00 109 LEU A N 1
ATOM 890 C CA . LEU A 1 109 ? -33.796 -10.166 51.612 1.00 98.00 109 LEU A CA 1
ATOM 891 C C . LEU A 1 109 ? -35.276 -10.558 51.602 1.00 98.00 109 LEU A C 1
ATOM 893 O O . LEU A 1 109 ? -35.933 -10.432 52.635 1.00 98.00 109 LEU A O 1
ATOM 897 N N . GLU A 1 110 ? -35.790 -11.070 50.484 1.00 97.31 110 GLU A N 1
ATOM 898 C CA . GLU A 1 110 ? -37.161 -11.579 50.372 1.00 97.31 110 GLU A CA 1
ATOM 899 C C . GLU A 1 110 ? -37.420 -12.722 51.364 1.00 97.31 110 GLU A C 1
ATOM 901 O O . GLU A 1 110 ? -38.403 -12.685 52.109 1.00 97.31 110 GLU A O 1
ATOM 906 N N . VAL A 1 111 ? -36.506 -13.697 51.443 1.00 97.50 111 VAL A N 1
ATOM 907 C CA . VAL A 1 111 ? -36.597 -14.816 52.398 1.00 97.50 111 VAL A CA 1
ATOM 908 C C . VAL A 1 111 ? -36.543 -14.317 53.845 1.00 97.50 111 VAL A C 1
ATOM 910 O O . VAL A 1 111 ? -37.369 -14.721 54.668 1.00 97.50 111 VAL A O 1
ATOM 913 N N . ASN A 1 112 ? -35.620 -13.405 54.162 1.00 97.56 112 ASN A N 1
ATOM 914 C CA . ASN A 1 112 ? -35.490 -12.840 55.507 1.00 97.56 112 ASN A CA 1
ATOM 915 C C . ASN A 1 112 ? -36.742 -12.060 55.928 1.00 97.56 112 ASN A C 1
ATOM 917 O O . ASN A 1 112 ? -37.214 -12.199 57.058 1.00 97.56 112 ASN A O 1
ATOM 921 N N . ASN A 1 113 ? -37.307 -11.258 55.023 1.00 97.44 113 ASN A N 1
ATOM 922 C CA . ASN A 1 113 ? -38.515 -10.485 55.293 1.00 97.44 113 ASN A CA 1
ATOM 923 C C . ASN A 1 113 ? -39.728 -11.400 55.517 1.00 97.44 113 ASN A C 1
ATOM 925 O O . ASN A 1 113 ? -40.512 -11.186 56.447 1.00 97.44 113 ASN A O 1
ATOM 929 N N . TYR A 1 114 ? -39.841 -12.469 54.723 1.00 97.62 114 TYR A N 1
ATOM 930 C CA . TYR A 1 114 ? -40.868 -13.486 54.914 1.00 97.62 114 TYR A CA 1
ATOM 931 C C . TYR A 1 114 ? -40.747 -14.169 56.283 1.00 97.62 114 TYR A C 1
ATOM 933 O O . TYR A 1 114 ? -41.732 -14.238 57.022 1.00 97.62 114 TYR A O 1
ATOM 941 N N . ALA A 1 115 ? -39.544 -14.615 56.659 1.00 96.56 115 ALA A N 1
ATOM 942 C CA . ALA A 1 115 ? -39.292 -15.237 57.958 1.00 96.56 115 ALA A CA 1
ATOM 943 C C . ALA A 1 115 ? -39.652 -14.296 59.119 1.00 96.56 115 ALA A C 1
ATOM 945 O O . ALA A 1 115 ? -40.366 -14.693 60.041 1.00 96.56 115 ALA A O 1
ATOM 946 N N . LEU A 1 116 ? -39.239 -13.027 59.045 1.00 96.31 116 LEU A N 1
ATOM 947 C CA . LEU A 1 116 ? -39.575 -12.017 60.048 1.00 96.31 116 LEU A CA 1
ATOM 948 C C . LEU A 1 116 ? -41.090 -11.793 60.149 1.00 96.31 116 LEU A C 1
ATOM 950 O O . LEU A 1 116 ? -41.639 -11.766 61.249 1.00 96.31 116 LEU A O 1
ATOM 954 N N . THR A 1 117 ? -41.780 -11.693 59.011 1.00 95.69 117 THR A N 1
ATOM 955 C CA . THR A 1 117 ? -43.244 -11.564 58.960 1.00 95.69 117 THR A CA 1
ATOM 956 C C . THR A 1 117 ? -43.936 -12.761 59.617 1.00 95.69 117 THR A C 1
ATOM 958 O O . THR A 1 117 ? -44.910 -12.589 60.352 1.00 95.69 117 THR A O 1
ATOM 961 N N . MET A 1 118 ? -43.432 -13.977 59.393 1.00 93.88 118 MET A N 1
ATOM 962 C CA . MET A 1 118 ? -43.954 -15.191 60.024 1.00 93.88 118 MET A CA 1
ATOM 963 C C . MET A 1 118 ? -43.718 -15.203 61.539 1.00 93.88 118 MET A C 1
ATOM 965 O O . MET A 1 118 ? -44.654 -15.483 62.291 1.00 93.88 118 MET A O 1
ATOM 969 N N . HIS A 1 119 ? -42.520 -14.835 62.002 1.00 93.31 119 HIS A N 1
ATOM 970 C CA . HIS A 1 119 ? -42.215 -14.716 63.431 1.00 93.31 119 HIS A CA 1
ATOM 971 C C . HIS A 1 119 ? -43.072 -13.653 64.127 1.00 93.31 119 HIS A C 1
ATOM 973 O O . HIS A 1 119 ? -43.586 -13.901 65.216 1.00 93.31 119 HIS A O 1
ATOM 979 N N . LEU A 1 120 ? -43.295 -12.497 63.492 1.00 93.44 120 LEU A N 1
ATOM 980 C CA . LEU A 1 120 ? -44.173 -11.451 64.024 1.00 93.44 120 LEU A CA 1
ATOM 981 C C . LEU A 1 120 ? -45.615 -11.945 64.186 1.00 93.44 120 LEU A C 1
ATOM 983 O O . LEU A 1 120 ? -46.218 -11.733 65.238 1.00 93.44 120 LEU A O 1
ATOM 987 N N . LYS A 1 121 ? -46.157 -12.657 63.189 1.00 91.31 121 LYS A N 1
ATOM 988 C CA . LYS A 1 121 ? -47.496 -13.263 63.285 1.00 91.31 121 LYS A CA 1
ATOM 989 C C . LYS A 1 121 ? -47.584 -14.277 64.427 1.00 91.31 121 LYS A C 1
ATOM 991 O O . LYS A 1 121 ? -48.563 -14.268 65.168 1.00 91.31 121 LYS A O 1
ATOM 996 N N . GLN A 1 122 ? -46.566 -15.120 64.598 1.00 89.81 122 GLN A N 1
ATOM 997 C CA . GLN A 1 122 ? -46.510 -16.086 65.700 1.00 89.81 122 GLN A CA 1
ATOM 998 C C . GLN A 1 122 ? -46.444 -15.397 67.070 1.00 89.81 122 GLN A C 1
ATOM 1000 O O . GLN A 1 122 ? -47.179 -15.785 67.974 1.00 89.81 122 GLN A O 1
ATOM 1005 N N . ALA A 1 123 ? -45.629 -14.349 67.223 1.00 86.56 123 ALA A N 1
ATOM 1006 C CA . ALA A 1 123 ? -45.535 -13.584 68.469 1.00 86.56 123 ALA A CA 1
ATOM 1007 C C . ALA A 1 123 ? -46.858 -12.879 68.825 1.00 86.56 123 ALA A C 1
ATOM 1009 O O . ALA A 1 123 ? -47.255 -12.851 69.989 1.00 86.56 123 ALA A O 1
ATOM 1010 N N . GLN A 1 124 ? -47.580 -12.360 67.826 1.00 81.25 124 GLN A N 1
ATOM 1011 C CA . GLN A 1 124 ? -48.903 -11.760 68.023 1.00 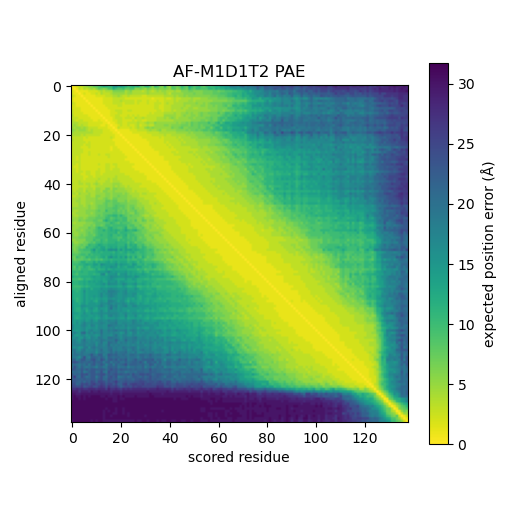81.25 124 GLN A CA 1
ATOM 1012 C C . GLN A 1 124 ? -49.968 -12.789 68.429 1.00 81.25 124 GLN A C 1
ATOM 1014 O O . GLN A 1 124 ? -50.827 -12.480 69.247 1.00 81.25 124 GLN A O 1
ATOM 1019 N N . GLN A 1 125 ? -49.908 -14.011 67.892 1.00 72.12 125 GLN A N 1
ATOM 1020 C CA . GLN A 1 125 ? -50.842 -15.092 68.233 1.00 72.12 125 GLN A CA 1
ATOM 1021 C C . GLN A 1 125 ? -50.513 -15.771 69.574 1.00 72.12 125 GLN A C 1
ATOM 1023 O O . GLN A 1 125 ? -51.419 -16.225 70.269 1.00 72.12 125 GLN A O 1
ATOM 1028 N N . GLY A 1 126 ? -49.233 -15.822 69.960 1.00 58.12 126 GLY A N 1
ATOM 1029 C CA . GLY A 1 126 ? -48.767 -16.353 71.247 1.00 58.12 126 GLY A CA 1
ATOM 1030 C C . GLY A 1 126 ? -49.061 -15.443 72.445 1.00 58.12 126 GLY A C 1
ATOM 1031 O O . GLY A 1 126 ? -49.093 -15.918 73.578 1.00 58.12 126 GLY A O 1
ATOM 1032 N N . ASN A 1 127 ? -49.355 -14.160 72.212 1.00 49.06 127 ASN A N 1
ATOM 1033 C CA . ASN A 1 127 ? -49.874 -13.255 73.233 1.00 49.06 127 ASN A CA 1
ATOM 1034 C C . ASN A 1 127 ? -51.388 -13.436 73.409 1.00 49.06 127 ASN A C 1
ATOM 1036 O O . ASN A 1 127 ? -52.198 -12.590 73.035 1.00 49.06 127 ASN A O 1
ATOM 1040 N N . SER A 1 128 ? -51.767 -14.510 74.099 1.00 47.62 128 SER A N 1
ATOM 1041 C CA . SER A 1 128 ? -52.934 -14.447 74.979 1.00 47.62 128 SER A CA 1
ATOM 1042 C C . SER A 1 128 ? -52.534 -13.643 76.220 1.00 47.62 128 SER A C 1
ATOM 1044 O O . SER A 1 128 ? -52.195 -14.222 77.245 1.00 47.62 128 SER A O 1
ATOM 1046 N N . ILE A 1 129 ? -52.502 -12.310 76.126 1.00 52.16 129 ILE A N 1
ATOM 1047 C CA . ILE A 1 129 ? -52.464 -11.455 77.321 1.00 52.16 129 ILE A CA 1
ATOM 1048 C C . ILE A 1 129 ? -53.919 -11.219 77.740 1.00 52.16 129 ILE A C 1
ATOM 1050 O O . IL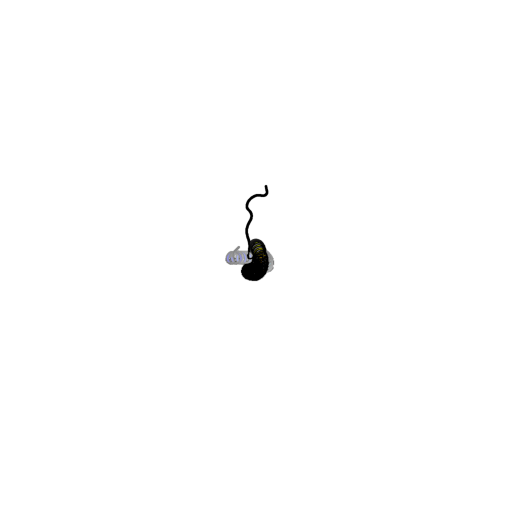E A 1 129 ? -54.625 -10.467 77.063 1.00 52.16 129 ILE A O 1
ATOM 1054 N N . PRO A 1 130 ? -54.402 -11.794 78.855 1.00 54.19 130 PRO A N 1
ATOM 1055 C CA . PRO A 1 130 ? -55.553 -11.238 79.531 1.00 54.19 130 PRO A CA 1
ATOM 1056 C C . PRO A 1 130 ? -55.066 -10.042 80.355 1.00 54.19 130 PRO A C 1
ATOM 1058 O O . PRO A 1 130 ? -54.482 -10.213 81.420 1.00 54.19 130 PRO A O 1
ATOM 1061 N N . GLY A 1 131 ? -55.314 -8.822 79.877 1.00 53.12 131 GLY A N 1
ATOM 1062 C CA . GLY A 1 131 ? -55.284 -7.650 80.753 1.00 53.12 131 GLY A CA 1
ATOM 1063 C C . GLY A 1 131 ? -54.639 -6.392 80.184 1.00 53.12 131 GLY A C 1
ATOM 1064 O O . GLY A 1 131 ? -53.427 -6.302 80.061 1.00 53.12 131 GLY A O 1
ATOM 1065 N N . ARG A 1 132 ? -55.506 -5.396 79.966 1.00 52.59 132 ARG A N 1
ATOM 1066 C CA . ARG A 1 132 ? -55.293 -3.956 80.192 1.00 52.59 132 ARG A CA 1
ATOM 1067 C C . ARG A 1 132 ? -54.005 -3.335 79.638 1.00 52.59 132 ARG A C 1
ATOM 1069 O O . ARG A 1 132 ? -52.979 -3.281 80.305 1.00 52.59 132 ARG A O 1
ATOM 1076 N N . PHE A 1 133 ? -54.158 -2.656 78.504 1.00 55.66 133 PHE A N 1
ATOM 1077 C CA . PHE A 1 133 ? -53.393 -1.440 78.240 1.00 55.66 133 PHE A CA 1
ATOM 1078 C C . PHE A 1 133 ? -53.795 -0.367 79.262 1.00 55.66 133 PHE A C 1
ATOM 1080 O O . PHE A 1 133 ? -54.983 -0.077 79.422 1.00 55.66 133 PHE A O 1
ATOM 1087 N N . HIS A 1 134 ? -52.813 0.196 79.961 1.00 51.88 134 HIS A N 1
ATOM 1088 C CA . HIS A 1 134 ? -52.978 1.423 80.732 1.00 51.88 134 HIS A CA 1
ATOM 1089 C C . HIS A 1 134 ? -52.576 2.596 79.826 1.00 51.88 134 HIS A C 1
ATOM 1091 O O . HIS A 1 134 ? -51.466 2.553 79.289 1.00 51.88 134 HIS A O 1
ATOM 1097 N N . PRO A 1 135 ? -53.439 3.606 79.608 1.00 63.50 135 PRO A N 1
ATOM 1098 C CA . PRO A 1 135 ? -52.999 4.851 79.008 1.00 63.50 135 PRO A CA 1
ATOM 1099 C C . PRO A 1 135 ? -52.210 5.643 80.060 1.00 63.50 135 PRO A C 1
ATOM 1101 O O . PRO A 1 135 ? -52.470 5.516 81.259 1.00 63.50 135 PRO A O 1
ATOM 1104 N N . ASP A 1 136 ? -51.277 6.445 79.565 1.00 59.00 136 ASP A N 1
ATOM 1105 C CA . ASP A 1 136 ? -50.436 7.417 80.268 1.00 59.00 136 ASP A CA 1
ATOM 1106 C C . ASP A 1 136 ? -49.188 6.870 80.965 1.00 59.00 136 ASP A C 1
ATOM 1108 O O . ASP A 1 136 ? -49.217 6.539 82.147 1.00 59.00 136 ASP A O 1
ATOM 1112 N N . VAL A 1 137 ? -48.057 6.929 80.252 1.00 46.44 137 VAL A N 1
ATOM 1113 C CA . VAL A 1 137 ? -46.812 7.511 80.783 1.00 46.44 137 VAL A CA 1
ATOM 1114 C C . VAL A 1 137 ? -46.082 8.228 79.631 1.00 46.44 137 VAL A C 1
ATOM 1116 O O . VAL A 1 137 ? -45.955 7.663 78.549 1.00 46.44 137 VAL A O 1
ATOM 1119 N N . PHE A 1 138 ? -45.697 9.475 79.922 1.00 47.59 138 PHE A N 1
ATOM 1120 C CA . PHE A 1 138 ? -45.028 10.540 79.152 1.00 47.59 138 PHE A CA 1
ATOM 1121 C C . PHE A 1 138 ? -44.115 10.168 77.977 1.00 47.59 138 PHE A C 1
ATOM 1123 O O . PHE A 1 138 ? -43.256 9.273 78.136 1.00 47.59 138 PHE A O 1
#